Protein AF-A0A272EN59-F1 (afdb_monomer)

Structure (mmCIF, N/CA/C/O backbone):
data_AF-A0A272EN59-F1
#
_entry.id   AF-A0A272EN59-F1
#
loop_
_atom_site.group_PDB
_atom_site.id
_atom_site.type_symbol
_atom_site.label_atom_id
_atom_site.label_alt_id
_atom_site.label_comp_id
_atom_site.label_asym_id
_atom_site.label_entity_id
_atom_site.label_seq_id
_atom_site.pdbx_PDB_ins_code
_atom_site.Cartn_x
_atom_site.Cartn_y
_atom_site.Cartn_z
_atom_site.occupancy
_atom_site.B_iso_or_equiv
_atom_site.auth_seq_id
_atom_site.auth_comp_id
_atom_site.auth_asym_id
_atom_site.auth_atom_id
_atom_site.pdbx_PDB_model_num
ATOM 1 N N . MET A 1 1 ? -14.370 15.753 14.311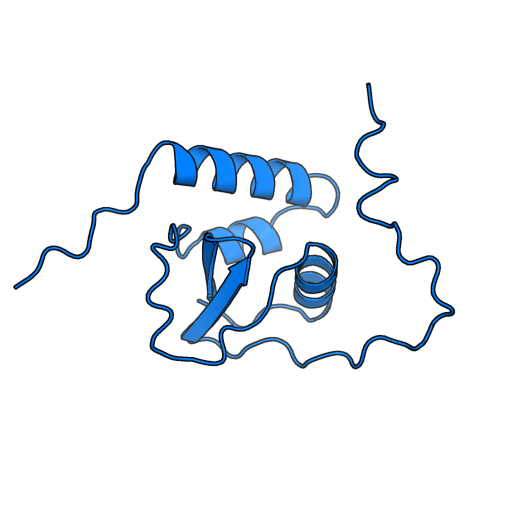 1.00 38.44 1 MET A N 1
ATOM 2 C CA . MET A 1 1 ? -14.825 14.801 13.275 1.00 38.44 1 MET A CA 1
ATOM 3 C C . MET A 1 1 ? -13.675 13.854 12.954 1.00 38.44 1 MET A C 1
ATOM 5 O O . MET A 1 1 ? -12.862 14.145 12.084 1.00 38.44 1 MET A O 1
ATOM 9 N N . LYS A 1 2 ? -13.522 12.786 13.746 1.00 44.03 2 LYS A N 1
ATOM 10 C CA . LYS A 1 2 ? -12.357 11.884 13.697 1.00 44.03 2 LYS A CA 1
ATOM 11 C C . LYS A 1 2 ? -12.808 10.451 14.013 1.00 44.03 2 LYS A C 1
ATOM 13 O O . LYS A 1 2 ? -12.160 9.737 14.757 1.00 44.03 2 LYS A O 1
ATOM 18 N N . ASP A 1 3 ? -13.947 10.044 13.451 1.00 45.16 3 ASP A N 1
ATOM 19 C CA . ASP A 1 3 ? -14.695 8.872 13.937 1.00 45.16 3 ASP A CA 1
ATOM 20 C C . ASP A 1 3 ? -15.010 7.841 12.845 1.00 45.16 3 ASP A C 1
ATOM 22 O O . ASP A 1 3 ? -15.830 6.953 13.036 1.00 45.16 3 ASP A O 1
ATOM 26 N N . PHE A 1 4 ? -14.314 7.896 11.706 1.00 50.31 4 PHE A N 1
ATOM 27 C CA . PHE A 1 4 ? -14.427 6.875 10.650 1.00 50.31 4 PHE A CA 1
ATOM 28 C C . PHE A 1 4 ? -13.349 5.785 10.731 1.00 50.31 4 PHE A C 1
ATOM 30 O O . PHE A 1 4 ? -13.371 4.827 9.962 1.00 50.31 4 PHE A O 1
ATOM 37 N N . LEU A 1 5 ? -12.413 5.902 11.679 1.00 52.59 5 LEU A N 1
ATOM 38 C CA . LEU A 1 5 ? -11.316 4.947 11.838 1.00 52.59 5 LEU A CA 1
ATOM 39 C C . LEU A 1 5 ? -11.672 3.771 12.751 1.00 52.59 5 LEU A C 1
ATOM 41 O O . LEU A 1 5 ? -11.100 2.706 12.589 1.00 52.59 5 LEU A O 1
ATOM 45 N N . ARG A 1 6 ? -12.649 3.883 13.660 1.00 43.59 6 ARG A N 1
ATOM 46 C CA . ARG A 1 6 ? -12.967 2.772 14.580 1.00 43.59 6 ARG A CA 1
ATOM 47 C C . ARG A 1 6 ? -13.679 1.587 13.924 1.00 43.59 6 ARG A C 1
ATOM 49 O O . ARG A 1 6 ? -13.627 0.490 14.470 1.00 43.59 6 ARG A O 1
ATOM 56 N N . THR A 1 7 ? -14.276 1.772 12.750 1.00 52.03 7 THR A N 1
ATOM 57 C CA . THR A 1 7 ? -15.086 0.719 12.113 1.00 52.03 7 THR A CA 1
ATOM 58 C C . THR A 1 7 ? -14.310 -0.087 11.068 1.00 52.03 7 THR A C 1
ATOM 60 O O . THR A 1 7 ? -14.620 -1.254 10.853 1.00 52.03 7 THR A O 1
ATOM 63 N N . LEU A 1 8 ? -13.237 0.464 10.484 1.00 49.22 8 LEU A N 1
ATOM 64 C CA . LEU A 1 8 ? -12.323 -0.312 9.629 1.00 49.22 8 LEU A CA 1
ATOM 65 C C . LEU A 1 8 ? -11.372 -1.215 10.436 1.00 49.22 8 LEU A C 1
ATOM 67 O O . LEU A 1 8 ? -10.899 -2.218 9.913 1.00 49.22 8 LEU A O 1
ATOM 71 N N . PHE A 1 9 ? -11.182 -0.937 11.730 1.00 51.94 9 PHE A N 1
ATOM 72 C CA . PHE A 1 9 ? -10.505 -1.826 12.687 1.00 51.94 9 PHE A CA 1
ATOM 73 C C . PHE A 1 9 ? -11.461 -2.814 13.384 1.00 51.94 9 PHE A C 1
ATOM 75 O O . PHE A 1 9 ? -11.124 -3.370 14.428 1.00 51.94 9 PHE A O 1
ATOM 82 N N . GLY A 1 10 ? -12.649 -3.064 12.819 1.00 46.81 10 GLY A N 1
ATOM 83 C CA . GLY A 1 10 ? -13.677 -3.974 13.341 1.00 46.81 10 GLY A CA 1
ATOM 84 C C . GLY A 1 10 ? -13.309 -5.465 13.357 1.00 46.81 10 GLY A C 1
ATOM 85 O O . GLY A 1 10 ? -14.193 -6.313 13.280 1.00 46.81 10 GLY A O 1
ATOM 86 N N . VAL A 1 11 ? -12.031 -5.822 13.482 1.00 52.59 11 VAL A N 1
ATOM 87 C CA . VAL A 1 11 ? -11.591 -7.192 13.757 1.00 52.59 11 VAL A CA 1
ATOM 88 C C . VAL A 1 11 ? -11.469 -7.350 15.269 1.00 52.59 11 VAL A C 1
ATOM 90 O O . VAL A 1 11 ? -10.387 -7.432 15.846 1.00 52.59 11 VAL A O 1
ATOM 93 N N . ARG A 1 12 ? -12.621 -7.453 15.940 1.00 45.16 12 ARG A N 1
ATOM 94 C CA . ARG A 1 12 ? -12.694 -8.156 17.225 1.00 45.16 12 ARG A CA 1
ATOM 95 C C . ARG A 1 12 ? -12.594 -9.653 16.930 1.00 45.16 12 ARG A C 1
ATOM 97 O O . ARG A 1 12 ? -13.567 -10.388 17.001 1.00 45.16 12 ARG A O 1
ATOM 104 N N . THR A 1 13 ? -11.412 -10.107 16.535 1.00 48.78 13 THR A N 1
ATOM 105 C CA . THR A 1 13 ? -11.056 -11.526 16.481 1.00 48.78 13 THR A CA 1
ATOM 106 C C . THR A 1 13 ? -9.696 -11.657 17.139 1.00 48.78 13 THR A C 1
ATOM 108 O O . THR A 1 13 ? -8.761 -10.934 16.808 1.00 48.78 13 THR A O 1
ATOM 111 N N . LYS A 1 14 ? -9.629 -12.525 18.151 1.00 41.50 14 LYS A N 1
ATOM 112 C CA . 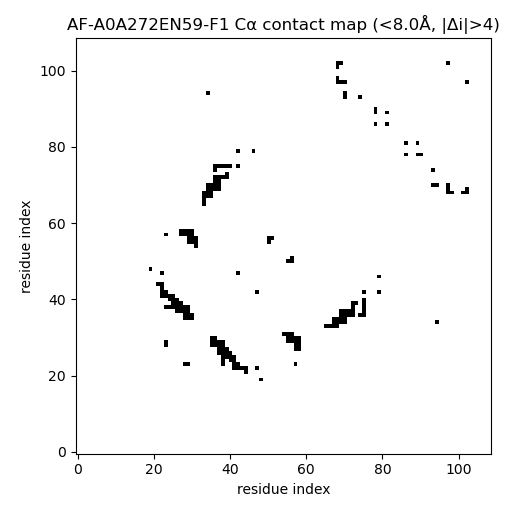LYS A 1 14 ? -8.428 -12.833 18.934 1.00 41.50 14 LYS A CA 1
ATOM 113 C C . LYS A 1 14 ? -7.207 -12.944 18.012 1.00 41.50 14 LYS A C 1
ATOM 115 O O . LYS A 1 14 ? -7.284 -13.654 17.014 1.00 41.50 14 LYS A O 1
ATOM 120 N N . ARG A 1 15 ? -6.109 -12.262 18.370 1.00 46.34 15 ARG A N 1
ATOM 121 C CA . ARG A 1 15 ? -4.793 -12.309 17.708 1.00 46.34 15 ARG A CA 1
ATOM 122 C C . ARG A 1 15 ? -4.423 -13.751 17.324 1.00 46.34 15 ARG A C 1
ATOM 124 O O . ARG A 1 15 ? -3.853 -14.483 18.125 1.00 46.34 15 ARG A O 1
ATOM 131 N N . ARG A 1 16 ? -4.708 -14.148 16.087 1.00 43.16 16 ARG A N 1
ATOM 132 C CA . ARG A 1 16 ? -3.785 -14.977 15.317 1.00 43.16 16 ARG A CA 1
ATOM 133 C C . ARG A 1 16 ? -2.934 -13.971 14.572 1.00 43.16 16 ARG A C 1
ATOM 135 O O . ARG A 1 16 ? -3.495 -13.123 13.882 1.00 43.16 16 ARG A O 1
ATOM 142 N N . ALA A 1 17 ? -1.620 -14.013 14.783 1.00 46.28 17 ALA A N 1
ATOM 143 C CA . ALA A 1 17 ? -0.690 -13.295 13.927 1.00 46.28 17 ALA A CA 1
ATOM 144 C C . ALA A 1 17 ? -1.125 -13.576 12.487 1.00 46.28 17 ALA A C 1
ATOM 146 O O . ALA A 1 17 ? -1.235 -14.743 12.100 1.00 46.28 17 ALA A O 1
ATOM 147 N N . HIS A 1 18 ? -1.509 -12.530 11.753 1.00 47.94 18 HIS A N 1
ATOM 148 C CA . HIS A 1 18 ? -1.768 -12.692 10.333 1.00 47.94 18 HIS A CA 1
ATOM 149 C C . HIS A 1 18 ? -0.514 -13.360 9.765 1.00 47.94 18 HIS A C 1
ATOM 151 O O . HIS A 1 18 ? 0.581 -12.903 10.103 1.00 47.94 18 HIS A O 1
ATOM 157 N N . PRO A 1 19 ? -0.626 -14.471 9.013 1.00 47.16 19 PRO A N 1
ATOM 158 C CA . PRO A 1 19 ? 0.535 -15.007 8.327 1.00 47.16 19 PRO A CA 1
ATOM 159 C C . PRO A 1 19 ? 1.104 -13.840 7.531 1.00 47.16 19 PRO A C 1
ATOM 161 O O . PRO A 1 19 ? 0.393 -13.268 6.703 1.00 47.16 19 PRO A O 1
ATOM 164 N N . VAL A 1 20 ? 2.316 -13.417 7.897 1.00 54.25 20 VAL A N 1
ATOM 165 C CA . VAL A 1 20 ? 3.020 -12.307 7.264 1.00 54.25 20 VAL A CA 1
ATOM 166 C C . VAL A 1 20 ? 3.258 -12.772 5.842 1.00 54.25 20 VAL A C 1
ATOM 168 O O . VAL A 1 20 ? 4.204 -13.504 5.559 1.00 54.25 20 VAL A O 1
ATOM 171 N N . THR A 1 21 ? 2.305 -12.474 4.960 1.00 64.19 21 THR A N 1
ATOM 172 C CA . THR A 1 21 ? 2.461 -12.745 3.539 1.00 64.19 21 THR A CA 1
ATOM 173 C C . THR A 1 21 ? 3.735 -12.016 3.146 1.00 64.19 21 THR A C 1
ATOM 175 O O . THR A 1 21 ? 3.843 -10.833 3.474 1.00 64.19 21 THR A O 1
ATOM 178 N N . PRO A 1 22 ? 4.714 -12.677 2.517 1.00 70.88 22 PRO A N 1
ATOM 179 C CA . PRO A 1 22 ? 5.941 -11.999 2.139 1.00 70.88 22 PRO A CA 1
ATOM 180 C C . PRO A 1 22 ? 5.610 -10.779 1.268 1.00 70.88 22 PRO A C 1
ATOM 182 O O . PRO A 1 22 ? 4.609 -10.812 0.538 1.00 70.88 22 PRO A O 1
ATOM 185 N N . PRO A 1 23 ? 6.407 -9.700 1.357 1.00 75.50 23 PRO A N 1
ATOM 186 C CA . PRO A 1 23 ? 6.212 -8.549 0.495 1.00 75.50 23 PRO A CA 1
ATOM 187 C C . PRO A 1 23 ? 6.260 -9.003 -0.971 1.00 75.50 23 PRO A C 1
ATOM 189 O O . PRO A 1 23 ? 7.087 -9.856 -1.321 1.00 75.50 23 PRO A O 1
ATOM 192 N N . PRO A 1 24 ? 5.369 -8.473 -1.824 1.00 77.25 24 PRO A N 1
ATOM 193 C CA . PRO A 1 24 ? 5.351 -8.819 -3.237 1.00 77.25 24 PRO A CA 1
ATOM 194 C C . PRO A 1 24 ? 6.686 -8.469 -3.891 1.00 77.25 24 PRO A C 1
ATOM 196 O O . PRO A 1 24 ? 7.355 -7.500 -3.514 1.00 77.25 24 PRO A O 1
ATOM 199 N N . ARG A 1 25 ? 7.080 -9.260 -4.891 1.00 75.94 25 ARG A N 1
ATOM 200 C CA . ARG A 1 25 ? 8.309 -8.997 -5.644 1.00 75.94 25 ARG A CA 1
ATOM 201 C C . ARG A 1 25 ? 8.152 -7.745 -6.507 1.00 75.94 25 ARG A C 1
ATOM 203 O O . ARG A 1 25 ? 7.051 -7.400 -6.939 1.00 75.94 25 ARG A O 1
ATOM 210 N N . ALA A 1 26 ? 9.272 -7.089 -6.805 1.00 75.75 26 ALA A N 1
ATOM 211 C CA . ALA A 1 26 ? 9.293 -6.036 -7.815 1.00 75.75 26 ALA A CA 1
ATOM 212 C C . ALA A 1 26 ? 8.790 -6.596 -9.159 1.00 75.75 26 ALA A C 1
ATOM 214 O O . ALA A 1 26 ? 9.212 -7.671 -9.586 1.00 75.75 26 ALA A O 1
ATOM 215 N N . GLY A 1 27 ? 7.860 -5.884 -9.793 1.00 74.19 27 GLY A N 1
ATOM 216 C CA . GLY A 1 27 ? 7.144 -6.309 -10.998 1.00 74.19 27 GLY A CA 1
ATOM 217 C C . GLY A 1 27 ? 5.757 -6.909 -10.740 1.00 74.19 27 GLY A C 1
ATOM 218 O O . GLY A 1 27 ? 4.976 -7.055 -11.680 1.00 74.19 27 GLY A O 1
ATOM 219 N N . GLU A 1 28 ? 5.405 -7.222 -9.490 1.00 80.75 28 GLU A N 1
ATOM 220 C CA . GLU A 1 28 ? 4.037 -7.609 -9.137 1.00 80.75 28 GLU A CA 1
ATOM 221 C C . GLU A 1 28 ? 3.120 -6.383 -9.024 1.00 80.75 28 GLU A C 1
ATOM 223 O O . GLU A 1 28 ? 3.531 -5.230 -9.146 1.00 80.75 28 GLU A O 1
ATOM 228 N N . SER A 1 29 ? 1.824 -6.607 -8.827 1.00 79.62 29 SER A N 1
ATOM 229 C CA . SER A 1 29 ? 0.867 -5.528 -8.597 1.00 79.62 29 SER A CA 1
ATOM 230 C C . SER A 1 29 ? -0.005 -5.842 -7.399 1.00 79.62 29 SER A C 1
ATOM 232 O O . SER A 1 29 ? -0.477 -6.969 -7.239 1.00 79.62 29 SER A O 1
ATOM 234 N N . ILE A 1 30 ? -0.262 -4.821 -6.592 1.00 84.94 30 ILE A N 1
ATOM 235 C CA . ILE A 1 30 ? -1.197 -4.889 -5.475 1.00 84.94 30 ILE A CA 1
ATOM 236 C C . ILE A 1 30 ? -2.491 -4.178 -5.854 1.00 84.94 30 ILE A C 1
ATOM 238 O O . ILE A 1 30 ? -2.481 -3.176 -6.568 1.00 84.94 30 ILE A O 1
ATOM 242 N N . VAL A 1 31 ? -3.620 -4.693 -5.384 1.00 83.12 31 VAL A N 1
ATOM 243 C CA . VAL A 1 31 ? -4.944 -4.123 -5.634 1.00 83.12 31 VAL A CA 1
ATOM 244 C C . VAL A 1 31 ? -5.723 -3.900 -4.356 1.00 83.12 31 VAL A C 1
ATOM 246 O O . VAL A 1 31 ? -5.587 -4.629 -3.372 1.00 83.12 31 VAL A O 1
ATOM 249 N N . ARG A 1 32 ? -6.595 -2.897 -4.412 1.00 82.62 32 ARG A N 1
ATOM 250 C CA . ARG A 1 32 ? -7.573 -2.583 -3.377 1.00 82.62 32 ARG A CA 1
ATOM 251 C C . ARG A 1 32 ? -8.810 -1.982 -4.021 1.00 82.62 32 ARG A C 1
ATOM 253 O O . ARG A 1 32 ? -8.726 -0.911 -4.601 1.00 82.62 32 ARG A O 1
ATOM 260 N N . GLN A 1 33 ? -9.960 -2.649 -3.900 1.00 75.44 33 GLN A N 1
ATOM 261 C CA . GLN A 1 33 ? -11.280 -2.115 -4.287 1.00 75.44 33 GLN A CA 1
ATOM 262 C C . GLN A 1 33 ? -11.311 -1.353 -5.637 1.00 75.44 33 GLN A C 1
ATOM 264 O O . GLN A 1 33 ? -11.863 -0.259 -5.722 1.00 75.44 33 GLN A O 1
ATOM 269 N N . GLY A 1 34 ? -10.705 -1.910 -6.693 1.00 76.44 34 GLY A N 1
ATOM 270 C CA . GLY A 1 34 ? -10.677 -1.275 -8.021 1.00 76.44 34 GLY A CA 1
ATOM 271 C C . GLY A 1 34 ? -9.540 -0.272 -8.241 1.00 76.44 34 GLY A C 1
ATOM 272 O O . GLY A 1 34 ? -9.523 0.410 -9.257 1.00 76.44 34 GLY A O 1
ATOM 273 N N . PHE A 1 35 ? -8.572 -0.196 -7.334 1.00 81.31 35 PHE A N 1
ATOM 274 C CA . PHE A 1 35 ? -7.296 0.482 -7.542 1.00 81.31 35 PHE A CA 1
ATOM 275 C C . PHE A 1 35 ? -6.173 -0.533 -7.652 1.00 81.31 35 PHE A C 1
ATOM 277 O O . PHE A 1 35 ? -6.212 -1.564 -6.977 1.00 81.31 35 PHE A O 1
ATOM 284 N N . LYS A 1 36 ? -5.168 -0.218 -8.465 1.00 84.31 36 LYS A N 1
ATOM 285 C CA . LYS A 1 36 ? -3.984 -1.045 -8.688 1.00 84.31 36 LYS A CA 1
ATOM 286 C C . LYS A 1 36 ? -2.727 -0.203 -8.487 1.00 84.31 36 LYS A C 1
ATOM 288 O O . LYS A 1 36 ? -2.626 0.871 -9.068 1.00 84.31 36 LYS A O 1
ATOM 293 N N . ILE A 1 37 ? -1.777 -0.686 -7.689 1.00 85.56 37 ILE A N 1
ATOM 294 C CA . ILE A 1 37 ? -0.429 -0.114 -7.576 1.00 85.56 37 ILE A CA 1
ATOM 295 C C . ILE A 1 37 ? 0.554 -1.147 -8.137 1.00 85.56 37 ILE A C 1
ATOM 297 O O . ILE A 1 37 ? 0.608 -2.269 -7.621 1.00 85.56 37 ILE A O 1
ATOM 301 N N . PRO A 1 38 ? 1.318 -0.813 -9.186 1.00 82.69 38 PRO A N 1
ATOM 302 C CA . PRO A 1 38 ? 2.446 -1.632 -9.600 1.00 82.69 38 PRO A CA 1
ATOM 303 C C . PRO A 1 38 ? 3.573 -1.525 -8.565 1.00 82.69 38 PRO A C 1
ATOM 305 O O . PRO A 1 38 ? 3.935 -0.439 -8.111 1.00 82.69 38 PRO A O 1
ATOM 308 N N . VAL A 1 39 ? 4.128 -2.667 -8.171 1.00 83.56 39 VAL A N 1
ATOM 309 C CA . VAL A 1 39 ? 5.261 -2.743 -7.247 1.00 83.56 39 VAL A CA 1
ATOM 310 C C . VAL A 1 39 ? 6.526 -2.524 -8.067 1.00 83.56 39 VAL A C 1
ATOM 312 O O . VAL A 1 39 ? 7.063 -3.454 -8.661 1.00 83.56 39 VAL A O 1
ATOM 315 N N . SER A 1 40 ? 6.981 -1.277 -8.150 1.00 79.44 40 SER A N 1
ATOM 316 C CA . SER A 1 40 ? 8.155 -0.908 -8.952 1.00 79.44 40 SER A CA 1
ATOM 317 C C . SER A 1 40 ? 9.482 -1.351 -8.320 1.00 79.44 40 SER A C 1
ATOM 319 O O . SER A 1 40 ? 10.446 -1.613 -9.031 1.00 79.44 40 SER A O 1
ATOM 321 N N . HIS A 1 41 ? 9.529 -1.471 -6.992 1.00 78.75 41 HIS A N 1
ATOM 322 C CA . HIS A 1 41 ? 10.729 -1.797 -6.217 1.00 78.75 41 HIS A CA 1
ATOM 323 C C . HIS A 1 41 ? 10.349 -2.709 -5.038 1.00 78.75 41 HIS A C 1
ATOM 325 O O . HIS A 1 41 ? 9.188 -2.687 -4.614 1.00 78.75 41 HIS A O 1
ATOM 331 N N . PRO A 1 42 ? 11.282 -3.515 -4.495 1.00 78.56 42 PRO A N 1
ATOM 332 C CA . PRO A 1 42 ? 11.011 -4.298 -3.295 1.00 78.56 42 PRO A CA 1
ATOM 333 C C . PRO A 1 42 ? 10.683 -3.363 -2.126 1.00 78.56 42 PRO A C 1
ATOM 335 O O . PRO A 1 42 ? 11.478 -2.493 -1.782 1.00 78.56 42 PRO A O 1
ATOM 338 N N . MET A 1 43 ? 9.507 -3.543 -1.525 1.00 81.19 43 MET A N 1
ATOM 339 C CA . MET A 1 43 ? 9.071 -2.731 -0.389 1.00 81.19 43 MET A CA 1
ATOM 340 C C . MET A 1 43 ? 9.522 -3.321 0.944 1.00 81.19 43 MET A C 1
ATOM 342 O O . MET A 1 43 ? 9.644 -4.538 1.103 1.00 81.19 43 MET A O 1
ATOM 346 N N . ARG A 1 44 ? 9.696 -2.448 1.938 1.00 82.06 44 ARG A N 1
ATOM 347 C CA . ARG A 1 44 ? 9.933 -2.849 3.330 1.00 82.06 44 ARG A CA 1
ATOM 348 C C . ARG A 1 44 ? 8.735 -3.627 3.878 1.00 82.06 44 ARG A C 1
ATOM 350 O O . ARG A 1 44 ? 7.587 -3.275 3.604 1.00 82.06 44 ARG A O 1
ATOM 357 N N . ALA A 1 45 ? 9.002 -4.632 4.713 1.00 80.94 45 ALA A N 1
ATOM 358 C CA . ALA A 1 45 ? 7.959 -5.438 5.353 1.00 80.94 45 ALA A CA 1
ATOM 359 C C . ALA A 1 45 ? 6.968 -4.582 6.163 1.00 80.94 45 ALA A C 1
ATOM 361 O O . ALA A 1 45 ? 5.768 -4.804 6.086 1.00 80.94 45 ALA A O 1
ATOM 362 N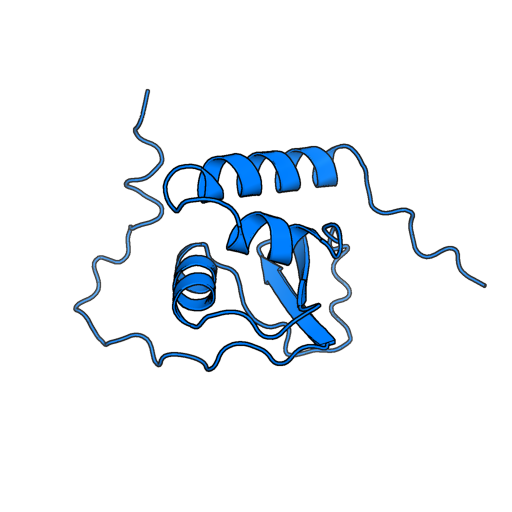 N . GLU A 1 46 ? 7.448 -3.537 6.843 1.00 81.38 46 GLU A N 1
ATOM 363 C CA . GLU A 1 46 ? 6.600 -2.609 7.604 1.00 81.38 46 GLU A CA 1
ATOM 364 C C . GLU A 1 46 ? 5.589 -1.859 6.718 1.00 81.38 46 GLU A C 1
ATOM 366 O O . GLU A 1 46 ? 4.415 -1.721 7.068 1.00 81.38 46 GLU A O 1
ATOM 371 N N . LEU A 1 47 ? 6.023 -1.401 5.536 1.00 82.56 47 LEU A N 1
ATOM 372 C CA . LEU A 1 47 ? 5.132 -0.755 4.571 1.00 82.56 47 LEU A CA 1
ATOM 373 C C . LEU A 1 47 ? 4.105 -1.757 4.037 1.00 82.56 47 LEU A C 1
ATOM 375 O O . LEU A 1 47 ? 2.934 -1.419 3.871 1.00 82.56 47 LEU A O 1
ATOM 379 N N . TRP A 1 48 ? 4.535 -2.994 3.797 1.00 85.12 48 TRP A N 1
ATOM 380 C CA . TRP A 1 48 ? 3.655 -4.059 3.343 1.00 85.12 48 TRP A CA 1
ATOM 381 C C . TRP A 1 48 ? 2.599 -4.444 4.384 1.00 85.12 48 TRP A C 1
ATOM 383 O O . TRP A 1 48 ? 1.423 -4.541 4.040 1.00 85.12 48 TRP A O 1
ATOM 393 N N . ASP A 1 49 ? 2.973 -4.572 5.656 1.00 81.44 49 ASP A N 1
ATOM 394 C CA . ASP A 1 49 ? 2.033 -4.826 6.749 1.00 81.44 49 ASP A CA 1
ATOM 395 C C . ASP A 1 49 ? 0.996 -3.702 6.852 1.00 81.44 49 ASP A C 1
ATOM 397 O O . ASP A 1 49 ? -0.206 -3.955 6.959 1.00 81.44 49 ASP A O 1
ATOM 401 N N . TRP A 1 50 ? 1.435 -2.447 6.727 1.00 82.94 50 TRP A N 1
ATOM 402 C CA . TRP A 1 50 ? 0.530 -1.301 6.688 1.00 82.94 50 TRP A CA 1
ATOM 403 C C . TRP A 1 50 ? -0.423 -1.341 5.480 1.00 82.94 50 TRP 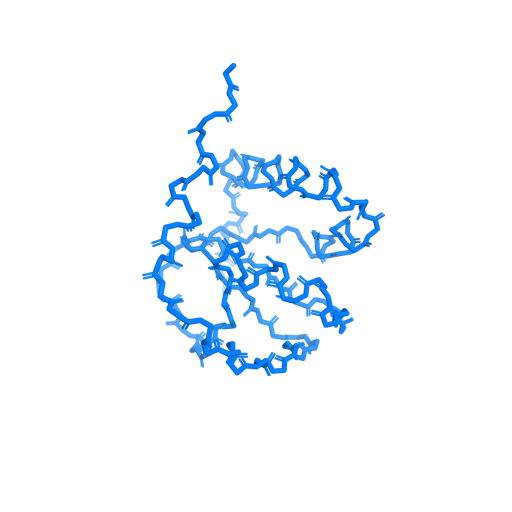A C 1
ATOM 405 O O . TRP A 1 50 ? -1.614 -1.040 5.616 1.00 82.94 50 TRP A O 1
ATOM 415 N N . LEU A 1 51 ? 0.061 -1.759 4.307 1.00 83.62 51 LEU A N 1
ATOM 416 C CA . LEU A 1 51 ? -0.756 -1.940 3.105 1.00 83.62 51 LEU A CA 1
ATOM 417 C C . 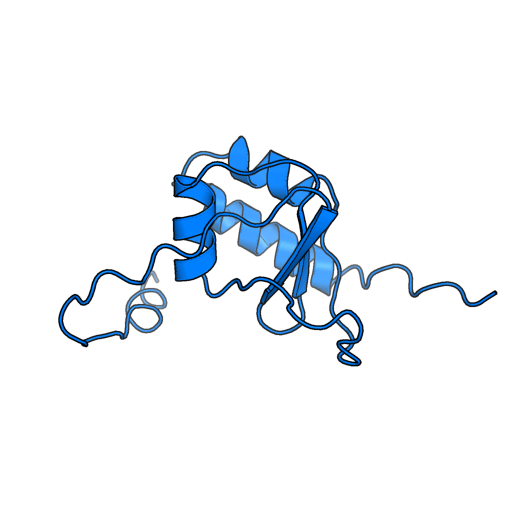LEU A 1 51 ? -1.774 -3.079 3.281 1.00 83.62 51 LEU A C 1
ATOM 419 O O . LEU A 1 51 ? -2.951 -2.895 2.956 1.00 83.62 51 LEU A O 1
ATOM 423 N N . LEU A 1 52 ? -1.362 -4.217 3.847 1.00 81.06 52 LEU A N 1
ATOM 424 C CA . LEU A 1 52 ? -2.239 -5.343 4.179 1.00 81.06 52 LEU A CA 1
ATOM 425 C C . LEU A 1 52 ? -3.355 -4.914 5.140 1.00 81.06 52 LEU A C 1
ATOM 427 O O . LEU A 1 52 ? -4.528 -5.199 4.884 1.00 81.06 52 LEU A O 1
ATOM 431 N N . LEU A 1 53 ? -3.012 -4.174 6.200 1.00 80.06 53 LEU A N 1
ATOM 432 C CA . LEU A 1 53 ? -3.977 -3.615 7.156 1.00 80.06 53 LEU A CA 1
ATOM 433 C C . LEU A 1 53 ? -4.914 -2.593 6.503 1.00 80.06 53 LEU A C 1
ATOM 435 O O . LEU A 1 53 ? -6.104 -2.547 6.812 1.00 80.06 53 LEU A O 1
ATOM 439 N N . SER A 1 54 ? -4.403 -1.820 5.547 1.00 77.25 54 SER A N 1
ATOM 440 C CA . SER A 1 54 ? -5.192 -0.892 4.730 1.00 77.25 54 SER A CA 1
ATOM 441 C C . SER A 1 54 ? -6.115 -1.600 3.724 1.00 77.25 54 SER A C 1
ATOM 443 O O . SER A 1 54 ? -6.974 -0.959 3.106 1.00 77.25 54 SER A O 1
ATOM 445 N N . GLY A 1 55 ? -5.979 -2.920 3.558 1.00 79.88 55 GLY A N 1
ATOM 446 C CA . GLY A 1 55 ? -6.808 -3.760 2.693 1.00 79.88 55 GLY A CA 1
ATOM 447 C C . GLY A 1 55 ? -6.260 -3.964 1.279 1.00 79.88 55 GLY A C 1
ATOM 448 O O . GLY A 1 55 ? -7.008 -4.402 0.402 1.00 79.88 55 GLY A O 1
ATOM 449 N N . TRP A 1 56 ? -4.988 -3.641 1.042 1.00 84.81 56 TRP A N 1
ATOM 450 C CA . TRP A 1 56 ? -4.290 -3.992 -0.194 1.00 84.81 56 TRP A CA 1
ATOM 451 C C . TRP A 1 56 ? -3.921 -5.471 -0.204 1.00 84.81 56 TRP A C 1
ATOM 453 O O . TRP A 1 56 ? -3.625 -6.062 0.832 1.00 84.81 56 TRP A O 1
ATOM 463 N N . ARG A 1 57 ? -3.953 -6.089 -1.384 1.00 81.25 57 ARG A N 1
ATOM 464 C CA . ARG A 1 57 ? -3.599 -7.500 -1.583 1.00 81.25 57 ARG A CA 1
ATOM 465 C C . ARG A 1 57 ? -2.823 -7.664 -2.878 1.00 81.25 57 ARG A C 1
ATOM 467 O O . ARG A 1 57 ? -3.065 -6.921 -3.824 1.00 81.25 57 ARG A O 1
ATOM 474 N N . VAL A 1 58 ? -1.933 -8.648 -2.942 1.00 81.00 58 VAL A N 1
ATOM 475 C CA . VAL A 1 58 ? -1.265 -9.027 -4.196 1.00 81.00 58 VAL A CA 1
ATOM 476 C C . VAL A 1 58 ? -2.311 -9.557 -5.173 1.00 81.00 58 VAL A C 1
ATOM 478 O O . VAL A 1 58 ? -3.194 -10.309 -4.764 1.00 81.00 58 VAL A O 1
ATOM 481 N N . VAL A 1 59 ? -2.243 -9.155 -6.444 1.00 71.75 59 VAL A N 1
ATOM 482 C CA . VAL A 1 59 ? -3.094 -9.703 -7.509 1.00 71.75 59 VAL A CA 1
ATOM 483 C C . VAL A 1 59 ? -2.561 -11.080 -7.905 1.00 71.75 59 VAL A C 1
ATOM 485 O O . VAL A 1 59 ? -1.489 -11.147 -8.502 1.00 71.75 59 VAL A O 1
ATOM 488 N N . PRO A 1 60 ? -3.292 -12.181 -7.651 1.00 56.22 60 PRO A N 1
ATOM 489 C CA . PRO A 1 60 ? -2.827 -13.507 -8.047 1.00 56.22 60 PRO A CA 1
ATOM 490 C C . PRO A 1 60 ? -3.093 -13.810 -9.529 1.00 56.22 60 PRO A C 1
ATOM 492 O O . PRO A 1 60 ? -2.496 -14.725 -10.086 1.00 56.22 60 PRO A O 1
ATOM 495 N N . VAL A 1 61 ? -3.993 -13.069 -10.186 1.00 53.59 61 VAL A N 1
ATOM 496 C CA . VAL A 1 61 ? -4.463 -13.393 -11.538 1.00 53.59 61 VAL A CA 1
ATOM 497 C C . VAL A 1 61 ? -4.115 -12.270 -12.506 1.00 53.59 61 VAL A C 1
ATOM 499 O O . VAL A 1 61 ? -4.595 -11.148 -12.380 1.00 53.59 61 VAL A O 1
ATOM 502 N N . ARG A 1 62 ? -3.336 -12.611 -13.538 1.00 51.56 62 ARG A N 1
ATOM 503 C CA . ARG A 1 62 ? -2.899 -11.746 -14.654 1.00 51.56 62 ARG A CA 1
ATOM 504 C C . ARG A 1 62 ? -4.048 -11.074 -15.433 1.00 51.56 62 ARG A C 1
ATOM 506 O O . ARG A 1 62 ? -3.796 -10.259 -16.310 1.00 51.56 62 ARG A O 1
ATOM 513 N N . HIS A 1 63 ? -5.294 -11.433 -15.129 1.00 46.25 63 HIS A N 1
ATOM 514 C CA . HIS A 1 63 ? -6.491 -11.134 -15.902 1.00 46.25 63 HIS A CA 1
ATOM 515 C C . HIS A 1 63 ? -7.652 -10.701 -14.990 1.00 46.25 63 HIS A C 1
ATOM 517 O O . HIS A 1 63 ? -8.755 -11.241 -15.067 1.00 46.25 63 HIS A O 1
ATOM 523 N N . ASP A 1 64 ? -7.423 -9.731 -14.102 1.00 54.53 64 ASP A N 1
ATOM 524 C CA . ASP A 1 64 ? -8.555 -9.041 -13.484 1.00 54.53 64 ASP A CA 1
ATOM 525 C C . ASP A 1 64 ? -9.242 -8.194 -14.568 1.00 54.53 64 ASP A C 1
ATOM 527 O O . ASP A 1 64 ? -8.710 -7.189 -15.030 1.00 54.53 64 ASP A O 1
ATOM 531 N N . ARG A 1 65 ? -10.402 -8.662 -15.046 1.00 55.03 65 ARG A N 1
ATOM 532 C CA . ARG A 1 6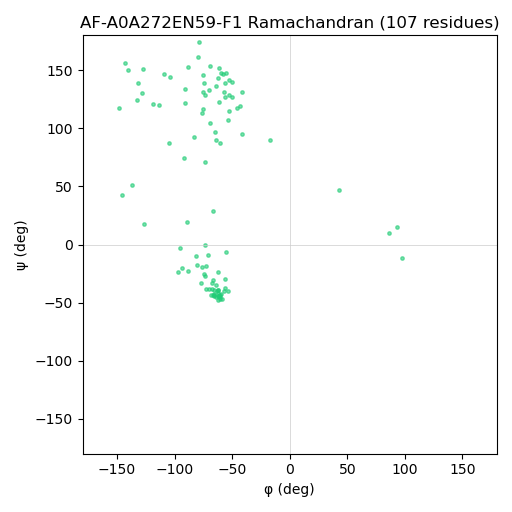5 ? -11.246 -7.962 -16.032 1.00 55.03 65 ARG A CA 1
ATOM 533 C C . ARG A 1 65 ? -11.981 -6.765 -15.418 1.00 55.03 65 ARG A C 1
ATOM 535 O O . ARG A 1 65 ? -12.748 -6.103 -16.113 1.00 55.03 65 ARG A O 1
ATOM 542 N N . ARG A 1 66 ? -11.801 -6.498 -14.120 1.00 58.88 66 ARG A N 1
ATOM 543 C CA . ARG A 1 66 ? -12.329 -5.297 -13.473 1.00 58.88 66 ARG A CA 1
ATOM 544 C C . ARG A 1 66 ? -11.504 -4.098 -13.920 1.00 58.88 66 ARG A C 1
ATOM 546 O O . ARG A 1 66 ? -10.284 -4.107 -13.811 1.00 58.88 66 ARG A O 1
ATOM 553 N N . SER A 1 67 ? -12.186 -3.058 -14.391 1.00 62.81 67 SER A N 1
ATOM 554 C CA . SER A 1 67 ? -11.601 -1.756 -14.710 1.00 62.81 67 SER A CA 1
ATOM 555 C C . SER A 1 67 ? -10.975 -1.150 -13.451 1.00 62.81 67 SER A C 1
ATOM 557 O O . SER A 1 67 ? -11.642 -0.459 -12.677 1.00 62.81 67 SER A O 1
ATOM 559 N N . SER A 1 68 ? -9.711 -1.478 -13.195 1.00 68.56 68 SER A N 1
ATOM 560 C CA . SER A 1 68 ? -8.967 -0.948 -12.064 1.00 68.56 68 SER A CA 1
ATOM 561 C C . SER A 1 68 ? -8.241 0.327 -12.466 1.00 68.56 68 SER A C 1
ATOM 563 O O . SER A 1 68 ? -7.556 0.358 -13.486 1.00 68.56 68 SER A O 1
ATOM 565 N N . ILE A 1 69 ? -8.333 1.353 -11.633 1.00 78.06 69 ILE A N 1
ATOM 566 C CA . ILE A 1 69 ? -7.571 2.585 -11.789 1.00 78.06 69 ILE A CA 1
ATOM 567 C C . ILE A 1 69 ? -6.129 2.306 -11.360 1.00 78.06 69 ILE A C 1
ATOM 569 O O . ILE A 1 69 ? -5.877 1.984 -10.195 1.00 78.06 69 ILE A O 1
ATOM 573 N N . SER A 1 70 ? -5.187 2.424 -12.297 1.00 79.88 70 SER A N 1
ATOM 574 C CA . SER A 1 70 ? -3.762 2.324 -11.977 1.00 79.88 70 SER A CA 1
ATOM 575 C C . SER A 1 70 ? -3.287 3.602 -11.298 1.00 79.88 70 SER A C 1
ATOM 577 O O . SER A 1 70 ? -3.540 4.706 -11.781 1.00 79.88 70 SER A O 1
ATOM 579 N N . LEU A 1 71 ? -2.587 3.449 -10.181 1.00 80.38 71 LEU A N 1
ATOM 580 C CA . LEU A 1 71 ? -1.841 4.529 -9.555 1.00 80.38 71 LEU A CA 1
ATOM 581 C C . LEU A 1 71 ? -0.502 4.747 -10.280 1.00 80.38 71 LEU A C 1
ATOM 583 O O . LEU A 1 71 ? -0.051 3.853 -11.000 1.00 80.38 71 LEU A O 1
ATOM 587 N N . PRO A 1 72 ? 0.133 5.919 -10.087 1.00 78.94 72 PRO A N 1
ATOM 588 C CA . PRO A 1 72 ? 1.465 6.194 -10.617 1.00 78.94 72 PRO A CA 1
ATOM 589 C C . PRO A 1 72 ? 2.510 5.185 -10.122 1.00 78.94 72 PRO A C 1
ATOM 591 O O . PRO A 1 72 ? 2.464 4.775 -8.964 1.00 78.94 72 PRO A O 1
ATOM 594 N N . ASP A 1 73 ? 3.507 4.868 -10.951 1.00 74.06 73 ASP A N 1
ATOM 595 C CA . ASP A 1 73 ? 4.606 3.946 -10.597 1.00 74.06 73 ASP A CA 1
ATOM 596 C C . ASP A 1 73 ? 5.468 4.446 -9.420 1.00 74.06 73 ASP A C 1
ATOM 598 O O . ASP A 1 73 ? 6.095 3.663 -8.700 1.00 74.06 73 ASP A O 1
ATOM 602 N N . ASP A 1 74 ? 5.466 5.765 -9.212 1.00 81.25 74 ASP A N 1
ATOM 603 C CA . ASP A 1 74 ? 6.112 6.469 -8.100 1.00 81.25 74 ASP A CA 1
ATOM 604 C C . ASP A 1 74 ? 5.271 6.458 -6.808 1.00 81.25 74 ASP A C 1
ATOM 606 O O . ASP A 1 74 ? 5.760 6.804 -5.737 1.00 81.25 74 ASP A O 1
ATOM 610 N N . ALA A 1 75 ? 4.007 6.020 -6.857 1.00 82.62 75 ALA A N 1
ATOM 611 C CA . ALA A 1 75 ? 3.139 6.018 -5.678 1.00 82.62 75 ALA A CA 1
ATOM 612 C C . ALA A 1 75 ? 3.748 5.215 -4.523 1.00 82.62 75 ALA A C 1
ATOM 614 O O . ALA A 1 75 ? 3.703 5.643 -3.372 1.00 82.62 75 ALA A O 1
ATOM 615 N N . LEU A 1 76 ? 4.370 4.075 -4.836 1.00 83.44 76 LEU A N 1
ATOM 616 C CA . LEU A 1 76 ? 5.026 3.237 -3.840 1.00 83.44 76 LEU A CA 1
ATOM 617 C C . LEU A 1 76 ? 6.212 3.953 -3.176 1.00 83.44 76 LEU A C 1
ATOM 619 O O . LEU A 1 76 ? 6.336 3.934 -1.956 1.00 83.44 76 LEU A O 1
ATOM 623 N N . ARG A 1 77 ? 7.049 4.620 -3.977 1.00 84.94 77 ARG A N 1
ATOM 624 C CA . ARG A 1 77 ? 8.223 5.355 -3.492 1.00 84.94 77 ARG A CA 1
ATOM 625 C C . ARG A 1 77 ? 7.804 6.544 -2.631 1.00 84.94 77 ARG A C 1
ATOM 627 O O . ARG A 1 77 ? 8.376 6.754 -1.570 1.00 84.94 77 ARG A O 1
ATOM 634 N N . GLN A 1 78 ? 6.775 7.281 -3.039 1.00 85.62 78 GLN A N 1
ATOM 635 C CA . GLN A 1 78 ? 6.217 8.374 -2.241 1.00 85.62 78 GLN A CA 1
ATOM 636 C C . GLN A 1 78 ? 5.646 7.884 -0.899 1.00 85.62 78 GLN A C 1
ATOM 638 O O . GLN A 1 78 ? 5.848 8.541 0.116 1.00 85.62 78 GLN A O 1
ATOM 643 N N . LEU A 1 79 ? 4.983 6.720 -0.861 1.00 84.94 79 LEU A N 1
ATOM 644 C CA . LEU A 1 79 ? 4.502 6.117 0.392 1.00 84.94 79 LEU A CA 1
ATOM 645 C C . LEU A 1 79 ? 5.644 5.644 1.300 1.00 84.94 79 LEU A C 1
ATOM 647 O O . LEU A 1 79 ? 5.500 5.678 2.523 1.00 84.94 79 LEU A O 1
ATOM 651 N N . GLU A 1 80 ? 6.749 5.187 0.711 1.00 85.44 80 GLU A N 1
ATOM 652 C CA . GLU A 1 80 ? 7.941 4.762 1.445 1.00 85.44 80 GLU A CA 1
ATOM 653 C C . GLU A 1 80 ? 8.717 5.947 2.033 1.00 85.44 80 GLU A C 1
ATOM 655 O O . GLU A 1 80 ? 9.191 5.855 3.162 1.00 85.44 80 GLU A O 1
ATOM 660 N N . LEU A 1 81 ? 8.807 7.060 1.299 1.00 86.25 81 LEU A N 1
ATOM 661 C CA . LEU A 1 81 ? 9.434 8.300 1.768 1.00 86.25 81 LEU A CA 1
ATOM 662 C C . LEU A 1 81 ? 8.570 9.060 2.781 1.00 86.25 81 LEU A C 1
ATOM 664 O O . LEU A 1 81 ? 9.104 9.832 3.572 1.00 86.25 81 LEU A O 1
ATOM 668 N N . ALA A 1 82 ? 7.251 8.869 2.747 1.00 85.12 82 ALA A N 1
ATOM 669 C CA . ALA A 1 82 ? 6.336 9.521 3.669 1.00 85.12 82 ALA A CA 1
ATOM 670 C C . ALA A 1 82 ? 6.396 8.909 5.075 1.00 85.12 82 ALA A C 1
ATOM 672 O O . ALA A 1 82 ? 6.377 7.680 5.257 1.00 85.12 82 ALA A O 1
ATOM 673 N N . ASP A 1 83 ? 6.350 9.791 6.072 1.00 81.38 83 ASP A N 1
ATOM 674 C CA . ASP A 1 83 ? 6.181 9.417 7.469 1.00 81.38 83 ASP A CA 1
ATOM 675 C C . ASP A 1 83 ? 4.846 8.707 7.694 1.00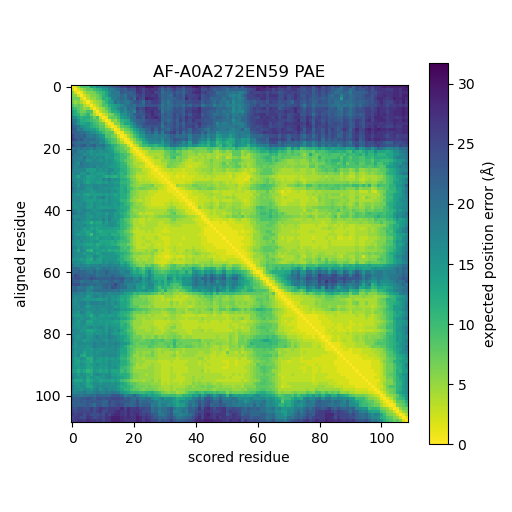 81.38 83 ASP A C 1
ATOM 677 O O . ASP A 1 83 ? 3.849 8.954 7.012 1.00 81.38 83 ASP A O 1
ATOM 681 N N . ALA A 1 84 ? 4.794 7.836 8.703 1.00 76.44 84 ALA A N 1
ATOM 682 C CA . ALA A 1 84 ? 3.597 7.055 9.015 1.00 76.44 84 ALA A CA 1
ATOM 683 C C . ALA A 1 84 ? 2.347 7.927 9.269 1.00 76.44 84 ALA A C 1
ATOM 685 O O . ALA A 1 84 ? 1.232 7.490 8.982 1.00 76.44 84 ALA A O 1
ATOM 686 N N . ALA A 1 85 ? 2.530 9.152 9.778 1.00 79.50 85 ALA A N 1
ATOM 687 C CA . ALA A 1 85 ? 1.451 10.111 10.010 1.00 79.50 85 ALA A CA 1
ATOM 688 C C . ALA A 1 85 ? 0.858 10.671 8.702 1.00 79.50 85 ALA A C 1
ATOM 690 O O . ALA A 1 85 ? -0.362 10.817 8.597 1.00 79.50 85 ALA A O 1
ATOM 691 N N . ASP A 1 86 ? 1.701 10.917 7.6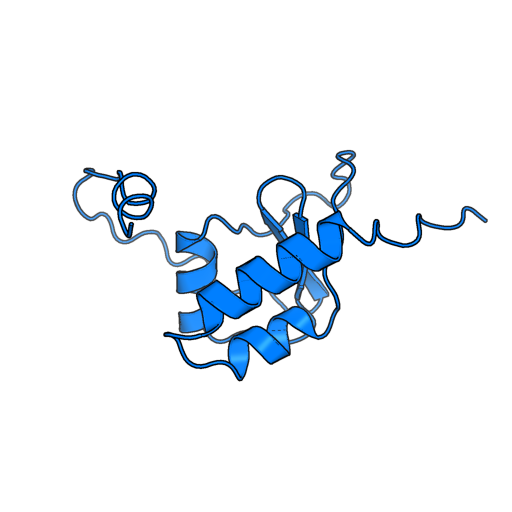97 1.00 82.94 86 ASP A N 1
ATOM 692 C CA . ASP A 1 86 ? 1.310 11.539 6.427 1.00 82.94 86 ASP A CA 1
ATOM 693 C C . ASP A 1 86 ? 0.971 10.516 5.345 1.00 82.94 86 ASP A C 1
ATOM 695 O O . ASP A 1 86 ? 0.227 10.816 4.409 1.00 82.94 86 ASP A O 1
ATOM 699 N N . ARG A 1 87 ? 1.449 9.277 5.497 1.00 85.31 87 ARG A N 1
ATOM 700 C CA . ARG A 1 87 ? 1.242 8.174 4.554 1.00 85.31 87 ARG A CA 1
ATOM 701 C C . ARG A 1 87 ? -0.235 7.934 4.231 1.00 85.31 87 ARG A C 1
ATOM 703 O O . ARG A 1 87 ? -0.579 7.708 3.074 1.00 85.31 87 ARG A O 1
ATOM 710 N N . GLU A 1 88 ? -1.120 8.024 5.224 1.00 81.31 88 GLU A N 1
ATOM 711 C CA . GLU A 1 88 ? -2.570 7.867 5.025 1.00 81.31 88 GLU 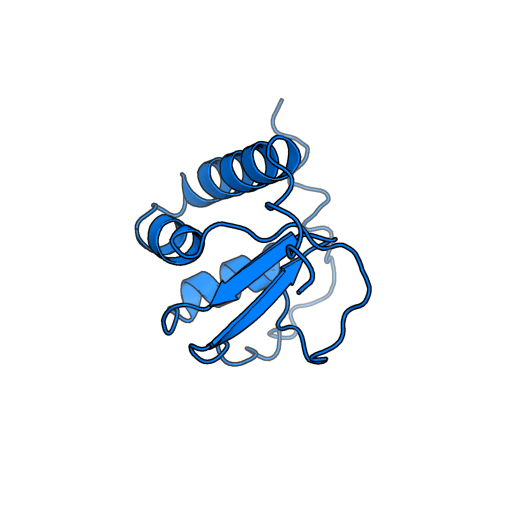A CA 1
ATOM 712 C C . GLU A 1 88 ? -3.166 9.030 4.220 1.00 81.31 88 GLU A C 1
ATOM 714 O O . GLU A 1 88 ? -3.972 8.816 3.311 1.00 81.31 88 GLU A O 1
ATOM 719 N N . THR A 1 89 ? -2.770 10.264 4.538 1.00 84.88 89 THR A N 1
ATOM 720 C CA . THR A 1 89 ? -3.219 11.464 3.820 1.00 84.88 89 THR A CA 1
ATOM 721 C C . THR A 1 89 ? -2.759 11.405 2.368 1.00 84.88 89 THR A C 1
ATOM 723 O O . THR A 1 89 ? -3.576 11.533 1.457 1.00 84.88 89 THR A O 1
ATOM 726 N N . LEU A 1 90 ? -1.484 11.089 2.151 1.00 87.50 90 LEU A N 1
ATOM 727 C CA . LEU A 1 90 ? -0.876 10.951 0.835 1.00 87.50 90 LEU A CA 1
ATOM 728 C C . LEU A 1 90 ? -1.532 9.829 0.019 1.00 87.50 90 LEU A C 1
ATOM 730 O O . LEU A 1 90 ? -1.909 10.053 -1.133 1.00 87.50 90 LEU A O 1
ATOM 734 N N . LEU A 1 91 ? -1.786 8.657 0.617 1.00 85.19 91 LEU A N 1
ATOM 735 C CA . LEU A 1 91 ? -2.512 7.578 -0.059 1.00 85.19 91 LEU A CA 1
ATOM 736 C C . LEU A 1 91 ? -3.925 8.022 -0.464 1.00 85.19 91 LEU A C 1
ATOM 738 O O . LEU A 1 91 ? -4.359 7.765 -1.588 1.00 85.19 91 LEU A O 1
ATOM 742 N N . ARG A 1 92 ? -4.663 8.701 0.422 1.00 84.44 92 ARG A N 1
ATOM 743 C CA . ARG A 1 92 ? -6.010 9.204 0.106 1.00 84.44 92 ARG A CA 1
ATOM 744 C C . ARG A 1 92 ? -5.985 10.215 -1.028 1.00 84.44 92 ARG A C 1
ATOM 746 O O . ARG A 1 92 ? -6.815 10.115 -1.931 1.00 84.44 92 ARG A O 1
ATOM 753 N N . GLU A 1 93 ? -5.047 11.154 -1.005 1.00 86.12 93 GLU A N 1
ATOM 754 C CA . GLU A 1 93 ? -4.875 12.133 -2.076 1.00 86.12 93 GLU A CA 1
ATOM 755 C C . GLU A 1 93 ? -4.561 11.457 -3.409 1.00 86.12 93 GLU A C 1
ATOM 757 O O . GLU A 1 93 ? -5.169 11.793 -4.425 1.00 86.12 93 GLU A O 1
ATOM 762 N N . MET A 1 94 ? -3.680 10.454 -3.413 1.00 86.44 94 MET A N 1
ATOM 763 C CA . MET A 1 94 ? -3.375 9.671 -4.610 1.00 86.44 94 MET A CA 1
ATOM 764 C C . MET A 1 94 ? -4.606 8.959 -5.161 1.00 86.44 94 MET A C 1
ATOM 766 O O . MET A 1 94 ? -4.876 9.044 -6.358 1.00 86.44 94 MET A O 1
ATOM 770 N N . LEU A 1 95 ? -5.390 8.301 -4.303 1.00 84.69 95 LEU A N 1
ATOM 771 C CA . LEU A 1 95 ? -6.621 7.621 -4.710 1.00 84.69 95 LEU A CA 1
ATOM 772 C C . LEU A 1 95 ? -7.658 8.606 -5.266 1.00 84.69 95 LEU A C 1
ATOM 774 O O . LEU A 1 95 ? -8.326 8.315 -6.259 1.00 84.69 95 LEU A O 1
ATOM 778 N N . GLN A 1 96 ? -7.789 9.786 -4.656 1.00 85.38 96 GLN A N 1
ATOM 779 C CA . GLN A 1 96 ? -8.678 10.840 -5.149 1.00 85.38 96 GLN A CA 1
ATOM 780 C C . GLN A 1 96 ? -8.210 11.401 -6.496 1.00 85.38 96 GLN A C 1
ATOM 782 O O . GLN A 1 96 ? -9.028 11.562 -7.403 1.00 85.38 96 GLN A O 1
ATOM 787 N N . ARG A 1 97 ? -6.906 11.659 -6.659 1.00 84.56 97 ARG A N 1
ATOM 788 C CA . ARG A 1 97 ? -6.318 12.107 -7.931 1.00 84.56 97 ARG A CA 1
ATOM 789 C C . ARG A 1 97 ? -6.513 11.063 -9.027 1.00 84.56 97 ARG A C 1
ATOM 791 O O . ARG A 1 97 ? -6.950 11.421 -10.114 1.00 84.56 97 ARG A O 1
ATOM 798 N N . ALA A 1 98 ? -6.283 9.788 -8.724 1.00 82.50 98 ALA A N 1
ATOM 799 C CA . ALA A 1 98 ? -6.459 8.685 -9.664 1.00 82.50 98 ALA A CA 1
ATOM 800 C C . ALA A 1 98 ? -7.938 8.465 -10.047 1.00 82.50 98 ALA A C 1
ATOM 802 O O . ALA A 1 98 ? -8.244 8.090 -11.169 1.00 82.50 98 ALA A O 1
ATOM 803 N N . ARG A 1 99 ? -8.890 8.765 -9.153 1.00 79.25 99 ARG A N 1
ATOM 804 C CA . ARG A 1 99 ? -10.322 8.798 -9.507 1.00 79.25 99 ARG A CA 1
ATOM 805 C C . ARG A 1 99 ? -10.684 9.925 -10.465 1.00 79.25 99 ARG A C 1
ATOM 807 O O . ARG A 1 99 ? -11.542 9.736 -11.318 1.00 79.25 99 ARG A O 1
ATOM 814 N N . ARG A 1 100 ? -10.077 11.101 -10.291 1.00 78.81 100 ARG A N 1
ATOM 815 C CA . ARG A 1 100 ? -10.336 12.282 -11.133 1.00 78.81 100 ARG A CA 1
ATOM 816 C C . ARG A 1 100 ? -9.650 12.188 -12.490 1.00 78.81 100 ARG A C 1
ATOM 818 O O . ARG A 1 100 ? -10.178 12.693 -13.473 1.00 78.81 100 ARG A O 1
ATOM 825 N N . ARG A 1 101 ? -8.480 11.557 -12.528 1.00 66.94 101 ARG A N 1
ATOM 826 C CA . ARG A 1 101 ? -7.734 11.247 -13.741 1.00 66.94 101 ARG A CA 1
ATOM 827 C C . ARG A 1 101 ? -7.892 9.753 -14.012 1.00 66.94 101 ARG A C 1
ATOM 829 O O . ARG A 1 101 ? -7.044 8.997 -13.538 1.00 66.94 101 ARG A O 1
ATOM 836 N N . PRO A 1 102 ? -8.947 9.313 -14.728 1.00 56.84 102 PRO A N 1
ATOM 837 C CA . PRO A 1 102 ? -8.983 7.936 -15.198 1.00 56.84 102 PRO A CA 1
ATOM 838 C C . PRO A 1 102 ? -7.648 7.645 -15.897 1.00 56.84 102 PRO A C 1
ATOM 840 O O . PRO A 1 102 ? -7.106 8.547 -16.555 1.00 56.84 102 PRO A O 1
ATOM 843 N N . PRO A 1 103 ? -7.061 6.449 -15.697 1.00 54.75 103 PRO A N 1
ATOM 844 C CA . PRO A 1 103 ? -5.834 6.107 -16.396 1.00 54.75 103 PRO A CA 1
ATOM 845 C C . PRO A 1 103 ? -6.091 6.338 -17.889 1.00 54.75 103 PRO A C 1
ATOM 847 O O . PRO A 1 103 ? -7.217 6.085 -18.330 1.00 54.75 103 PRO A O 1
ATOM 850 N N . PRO A 1 104 ? -5.115 6.865 -18.653 1.00 51.41 104 PRO A N 1
ATOM 851 C CA . PRO A 1 104 ? -5.227 6.837 -20.099 1.00 51.41 104 PRO A CA 1
ATOM 852 C C . PRO A 1 104 ? -5.467 5.374 -20.449 1.00 51.41 104 PRO A C 1
ATOM 854 O O . PRO A 1 104 ? -4.604 4.527 -20.213 1.00 51.41 104 PRO A O 1
ATOM 857 N N . ASP A 1 105 ? -6.703 5.078 -20.843 1.00 48.53 105 ASP A N 1
ATOM 858 C CA . ASP A 1 105 ? -7.117 3.755 -21.247 1.00 48.53 105 ASP A CA 1
ATOM 859 C C . ASP A 1 105 ? -6.082 3.292 -22.260 1.00 48.53 105 ASP A C 1
ATOM 861 O O . ASP A 1 105 ? -5.732 4.044 -23.171 1.00 48.53 105 ASP A O 1
ATOM 865 N N . THR A 1 106 ? -5.532 2.111 -22.000 1.00 48.53 106 THR A N 1
ATOM 866 C CA . THR A 1 106 ? -4.955 1.202 -22.979 1.00 48.53 106 THR A CA 1
ATOM 867 C C . THR A 1 106 ? -5.431 1.561 -24.383 1.00 48.53 106 THR A C 1
ATOM 869 O O . THR A 1 106 ? -6.480 1.102 -24.836 1.00 48.53 106 THR A O 1
ATOM 872 N N . ALA A 1 107 ? -4.671 2.430 -25.057 1.00 36.19 107 ALA A N 1
ATOM 873 C CA . ALA A 1 107 ? -4.873 2.736 -26.453 1.00 36.19 107 ALA A CA 1
ATOM 874 C C . ALA A 1 107 ? -4.581 1.424 -27.168 1.00 36.19 107 ALA A C 1
ATOM 876 O O . ALA A 1 107 ? -3.430 1.027 -27.333 1.00 36.19 107 ALA A O 1
ATOM 877 N N . ARG A 1 108 ? -5.663 0.698 -27.452 1.00 44.59 108 ARG A N 1
ATOM 878 C CA . ARG A 1 108 ? -5.696 -0.432 -28.364 1.00 44.59 108 ARG A CA 1
ATOM 879 C C . ARG A 1 108 ? -4.883 -0.059 -29.598 1.00 44.59 108 ARG A C 1
ATOM 881 O O . ARG A 1 108 ? -5.275 0.866 -30.303 1.00 44.59 108 ARG A O 1
ATOM 888 N N . HIS A 1 109 ? -3.827 -0.815 -29.854 1.00 34.59 109 HIS A N 1
ATOM 889 C CA . HIS A 1 109 ? -3.366 -1.154 -31.190 1.00 34.59 109 HIS A CA 1
ATOM 890 C C . HIS A 1 109 ? -2.891 -2.602 -31.165 1.00 34.59 109 HIS A C 1
ATOM 892 O O . HIS A 1 109 ? -2.192 -2.969 -30.192 1.00 34.59 109 HIS A O 1
#

Nearest PDB structures (foldseek):
  8j9v-assembly1_A  TM=2.872E-01  e=6.606E+00  African swine fever virus

Secondary structure (DSSP, 8-state):
---SSTTTT---S-------PPPPPTT-EEEETTEEEE--SPPPHHHHHHHHHTT-EE---TT--S-PEEPPTTHHHHHHHS-HHHHHHHHHHHHHHHHHS--------

Radius of gyration: 14.93 Å; Cα contacts (8 Å, |Δi|>4): 105; chains: 1; bounding box: 26×30×50 Å

Mean predicted aligned error: 11.27 Å

pLDDT: mean 70.22, std 15.81, range [34.59, 87.5]

Sequence (109 aa):
MKDFLRTLFGVRTKRRAHPVTPPPRAGESIVRQGFKIPVSHPMRAELWDWLLLSGWRVVPVRHDRRSSISLPDDALRQLELADAADRETLLREMLQRARRRPPPDTARH

Foldseek 3Di:
DPPPPVVLVPPPDPDPPDPLPQFDAQQWWKDDPQAIAHRNHGDDSVLVVVCVSVVIDTDPDPDPVRNHQYFDNCLRVVLRPDDPVCSVVSVVVRVVVSVVVRDPPDPDD

Solvent-accessible surface area (backbone atoms only — not comparable to full-atom values): 6817 Å² total; per-residue (Å²): 143,86,77,75,63,70,67,80,62,64,68,91,58,83,89,64,80,70,79,78,70,73,60,66,55,56,77,40,42,34,34,40,99,53,34,31,40,51,29,73,55,73,62,57,62,69,59,42,52,52,36,46,76,73,55,39,41,76,60,89,58,101,72,70,83,65,86,50,37,52,49,59,64,57,51,59,56,54,48,68,74,38,52,83,83,49,30,61,58,53,50,50,51,50,55,52,48,32,67,75,46,64,54,84,67,82,78,84,126

Organism: NCBI:txid857335